Protein AF-A0A391NUM4-F1 (afdb_monomer_lite)

Structure (mmCIF, N/CA/C/O backbone):
data_AF-A0A391NUM4-F1
#
_entry.id   AF-A0A391NUM4-F1
#
loop_
_atom_site.group_PDB
_atom_site.id
_atom_site.type_symbol
_atom_site.label_atom_id
_atom_site.label_alt_id
_atom_site.label_comp_id
_atom_site.label_asym_id
_atom_site.label_entity_id
_atom_site.label_seq_id
_atom_site.pdbx_PDB_ins_code
_atom_site.Cartn_x
_atom_site.Cartn_y
_atom_site.Cartn_z
_atom_site.occupancy
_atom_site.B_iso_or_equiv
_atom_site.auth_seq_id
_atom_site.auth_comp_id
_atom_site.auth_asym_id
_atom_site.auth_atom_id
_atom_site.pdbx_PDB_model_num
ATOM 1 N N . GLY A 1 1 ? -6.967 19.146 -6.200 1.00 66.69 1 GLY A N 1
ATOM 2 C CA . GLY A 1 1 ? -7.778 20.064 -5.372 1.00 66.69 1 GLY A CA 1
ATOM 3 C C . GLY A 1 1 ? -8.067 19.432 -4.023 1.00 66.69 1 GLY A C 1
ATOM 4 O O . GLY A 1 1 ? -7.594 18.330 -3.777 1.00 66.69 1 GLY A O 1
ATOM 5 N N . VAL A 1 2 ? -8.824 20.114 -3.164 1.00 74.56 2 VAL A N 1
ATOM 6 C CA . VAL A 1 2 ? -9.371 19.573 -1.903 1.00 74.56 2 VAL A CA 1
ATOM 7 C C . VAL A 1 2 ? -10.896 19.619 -2.011 1.00 74.56 2 VAL A C 1
ATOM 9 O O . VAL A 1 2 ? -11.421 20.567 -2.586 1.00 74.56 2 VAL A O 1
ATOM 12 N N . GLY A 1 3 ? -11.600 18.617 -1.480 1.00 81.00 3 GLY A N 1
ATOM 13 C CA . GLY A 1 3 ? -13.064 18.571 -1.475 1.00 81.00 3 GLY A CA 1
ATOM 14 C C . GLY A 1 3 ? -13.616 17.976 -0.181 1.00 81.00 3 GLY A C 1
ATOM 15 O O . GLY A 1 3 ? -12.894 17.300 0.553 1.00 81.00 3 GLY A O 1
ATOM 16 N N . VAL A 1 4 ? -14.893 18.241 0.103 1.00 84.06 4 VAL A N 1
ATOM 17 C CA . VAL A 1 4 ? -15.592 17.777 1.311 1.00 84.06 4 VAL A CA 1
ATOM 18 C C . VAL A 1 4 ? -16.665 16.764 0.918 1.00 84.06 4 VAL A C 1
ATOM 20 O O . VAL A 1 4 ? -17.587 17.092 0.178 1.00 84.06 4 VAL A O 1
ATOM 23 N N . PHE A 1 5 ? -16.560 15.543 1.446 1.00 86.00 5 PHE A N 1
ATOM 24 C CA . PHE A 1 5 ? -17.443 14.419 1.116 1.00 86.00 5 PHE A CA 1
ATOM 25 C C . PHE A 1 5 ? -18.082 13.878 2.393 1.00 86.00 5 PHE A C 1
ATOM 27 O O . PHE A 1 5 ? -17.525 13.011 3.062 1.00 86.00 5 PHE A O 1
ATOM 34 N N . GLY A 1 6 ? -19.255 14.408 2.752 1.00 87.12 6 GLY A N 1
ATOM 35 C CA . GLY A 1 6 ? -19.914 14.082 4.023 1.00 87.12 6 GLY A CA 1
ATOM 36 C C . GLY A 1 6 ? -20.199 12.587 4.203 1.00 87.12 6 GLY A C 1
ATOM 37 O O . GLY A 1 6 ? -20.001 12.054 5.290 1.00 87.12 6 GLY A O 1
ATOM 38 N N . VAL A 1 7 ? -20.589 11.890 3.129 1.00 88.38 7 VAL A N 1
ATOM 39 C CA . VAL A 1 7 ? -20.851 10.438 3.162 1.00 88.38 7 VAL A CA 1
ATOM 40 C C . VAL A 1 7 ? -19.566 9.642 3.423 1.00 88.38 7 VAL A C 1
ATOM 42 O O . VAL A 1 7 ? -19.570 8.713 4.225 1.00 88.38 7 VAL A O 1
ATOM 45 N N . SER A 1 8 ? -18.445 10.044 2.822 1.00 88.12 8 SER A N 1
ATOM 46 C CA . SER A 1 8 ? -17.142 9.397 3.023 1.00 88.12 8 SER A CA 1
ATOM 47 C C . SER A 1 8 ? -16.631 9.490 4.460 1.00 88.12 8 SER A C 1
ATOM 49 O O . SER A 1 8 ? -15.859 8.635 4.888 1.00 88.12 8 SER A O 1
ATOM 51 N N . GLY A 1 9 ? -17.062 10.505 5.215 1.00 86.94 9 GLY A N 1
ATOM 52 C CA . GLY A 1 9 ? -16.678 10.692 6.616 1.00 86.94 9 GLY A CA 1
ATOM 53 C C . GLY A 1 9 ? -17.180 9.593 7.558 1.00 86.94 9 GLY A C 1
ATOM 54 O O . GLY A 1 9 ? -16.641 9.451 8.651 1.00 86.94 9 GLY A O 1
ATOM 55 N N . TRP A 1 10 ? -18.172 8.802 7.139 1.00 89.50 10 TRP A N 1
ATOM 56 C CA . TRP A 1 10 ? -18.696 7.676 7.918 1.00 89.50 10 TRP A CA 1
ATOM 57 C C . TRP A 1 10 ? -17.846 6.407 7.811 1.00 89.50 10 TRP A C 1
ATOM 59 O O . TRP A 1 10 ? -18.030 5.491 8.608 1.00 89.50 10 TRP A O 1
ATOM 69 N N . LEU A 1 11 ? -16.938 6.326 6.835 1.00 93.69 11 LEU A N 1
ATOM 70 C CA . LEU A 1 11 ? -16.126 5.131 6.623 1.00 93.69 11 LEU A CA 1
ATOM 71 C C . LEU A 1 11 ? -15.051 5.009 7.704 1.00 93.69 11 LEU A C 1
ATOM 73 O O . LEU A 1 11 ? -14.227 5.911 7.887 1.00 93.69 11 LEU A O 1
ATOM 77 N N . GLY A 1 12 ? -15.017 3.855 8.368 1.00 94.19 12 GLY A N 1
ATOM 78 C CA . GLY A 1 12 ? -14.015 3.538 9.376 1.00 94.19 12 GLY A CA 1
ATOM 79 C C . GLY A 1 12 ? -12.597 3.426 8.809 1.00 94.19 12 GLY A C 1
ATOM 80 O O . GLY A 1 12 ? -12.357 3.488 7.597 1.00 94.19 12 GLY A O 1
ATOM 81 N N . HIS A 1 13 ? -11.628 3.235 9.705 1.00 94.75 13 HIS A N 1
ATOM 82 C CA . HIS A 1 13 ? -10.232 3.009 9.339 1.00 94.75 13 HIS A CA 1
ATOM 83 C C . HIS A 1 13 ? -9.806 1.551 9.514 1.00 94.75 13 HIS A C 1
ATOM 85 O O . HIS A 1 13 ? -9.944 0.981 10.594 1.00 94.75 13 HIS A O 1
ATOM 91 N N . SER A 1 14 ? -9.148 1.006 8.491 1.00 95.94 14 SER A N 1
ATOM 92 C CA . SER A 1 14 ? -8.346 -0.214 8.596 1.00 95.94 14 SER A CA 1
ATOM 93 C C . SER A 1 14 ? -7.057 -0.056 7.793 1.00 95.94 14 SER A C 1
ATOM 95 O O . SER A 1 14 ? -7.073 0.486 6.693 1.00 95.94 14 SER A O 1
ATOM 97 N N . CYS A 1 15 ? -5.933 -0.551 8.324 1.00 95.12 15 CYS A N 1
ATOM 98 C CA . CYS A 1 15 ? -4.665 -0.590 7.584 1.00 95.12 15 CYS A CA 1
ATOM 99 C C . CYS A 1 15 ? -4.651 -1.672 6.489 1.00 95.12 15 CYS A C 1
ATOM 101 O O . CYS A 1 15 ? -3.739 -1.680 5.666 1.00 95.12 15 CYS A O 1
ATOM 103 N N . LEU A 1 16 ? -5.628 -2.583 6.518 1.00 93.62 16 LEU A N 1
ATOM 104 C CA . LEU A 1 16 ? -5.995 -3.465 5.415 1.00 93.62 16 LEU A CA 1
ATOM 105 C C . LEU A 1 16 ? -7.483 -3.237 5.132 1.00 93.62 16 LEU A C 1
ATOM 107 O O . LEU A 1 16 ? -8.354 -3.904 5.697 1.00 93.62 16 LEU A O 1
ATOM 111 N N . SER A 1 17 ? -7.771 -2.185 4.374 1.00 94.69 17 SER A N 1
ATOM 112 C CA . SER A 1 17 ? -9.135 -1.776 4.058 1.00 94.69 17 SER A CA 1
ATOM 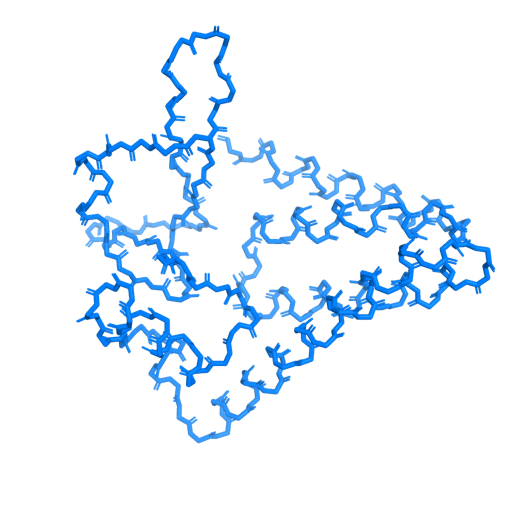113 C C . SER A 1 17 ? -9.831 -2.783 3.150 1.00 94.69 17 SER A C 1
ATOM 115 O O . SER A 1 17 ? -9.201 -3.458 2.342 1.00 94.69 17 SER A O 1
ATOM 117 N N . ASN A 1 18 ? -11.154 -2.871 3.271 1.00 94.69 18 ASN A N 1
ATOM 118 C CA . ASN A 1 18 ? -11.983 -3.630 2.332 1.00 94.69 18 ASN A CA 1
ATOM 119 C C . ASN A 1 18 ? -12.550 -2.759 1.203 1.00 94.69 18 ASN A C 1
ATOM 121 O O . ASN A 1 18 ? -13.189 -3.287 0.296 1.00 94.69 18 ASN A O 1
ATOM 125 N N . THR A 1 19 ? -12.271 -1.452 1.215 1.00 93.62 19 THR A N 1
ATOM 126 C CA . THR A 1 19 ? -12.557 -0.554 0.096 1.00 93.62 19 THR A CA 1
ATOM 127 C C . THR A 1 19 ? -11.310 0.195 -0.362 1.00 93.62 19 THR A C 1
ATOM 129 O O . THR A 1 19 ? -10.443 0.542 0.443 1.00 93.62 19 THR A O 1
ATOM 132 N N . ASN A 1 20 ? -11.254 0.457 -1.664 1.00 89.50 20 ASN A N 1
ATOM 133 C CA . ASN A 1 20 ? -10.331 1.380 -2.313 1.00 89.50 20 ASN A CA 1
ATOM 134 C C . ASN A 1 20 ? -11.111 2.606 -2.791 1.00 89.50 20 ASN A C 1
ATOM 136 O O . ASN A 1 20 ? -12.322 2.524 -3.012 1.00 89.50 20 ASN A O 1
ATOM 140 N N . PHE A 1 21 ? -10.430 3.738 -2.970 1.00 88.31 21 PHE A N 1
ATOM 141 C CA . PHE A 1 21 ? -11.053 4.929 -3.539 1.00 88.31 21 PHE A CA 1
ATOM 142 C C . PHE A 1 21 ? -10.193 5.551 -4.631 1.00 88.31 21 PHE A C 1
ATOM 144 O O . PHE A 1 21 ? -8.964 5.557 -4.552 1.00 88.31 21 PHE A O 1
ATOM 151 N N . SER A 1 22 ? -10.855 6.106 -5.636 1.00 84.94 22 SER A N 1
ATOM 152 C CA . SER A 1 22 ? -10.226 6.872 -6.703 1.00 84.94 22 SER A CA 1
ATOM 153 C C . SER A 1 22 ? -11.070 8.093 -7.045 1.00 84.94 22 SER A C 1
ATOM 155 O O . SER A 1 22 ? -12.273 8.148 -6.782 1.00 84.94 22 SER A O 1
ATOM 157 N N . TRP A 1 23 ? -10.422 9.096 -7.623 1.00 83.75 23 TRP A N 1
ATOM 158 C CA . TRP A 1 23 ? -11.116 10.215 -8.242 1.00 83.75 23 TRP A CA 1
ATOM 159 C C . TRP A 1 23 ? -11.517 9.791 -9.645 1.00 83.75 23 TRP A C 1
ATOM 161 O O . TRP A 1 23 ? -10.672 9.323 -10.409 1.00 83.75 23 TRP A O 1
ATOM 171 N N . ARG A 1 24 ? -12.796 9.935 -9.990 1.00 78.81 24 ARG A N 1
ATOM 172 C CA . ARG A 1 24 ? -13.200 9.826 -11.387 1.00 78.81 24 ARG A CA 1
ATOM 173 C C . ARG A 1 24 ? -12.928 11.173 -12.039 1.00 78.81 24 ARG A C 1
ATOM 175 O O . ARG A 1 24 ? -13.520 12.168 -11.626 1.00 78.81 24 ARG A O 1
ATOM 182 N N . ASP A 1 25 ? -12.070 11.184 -13.054 1.00 71.06 25 ASP A N 1
ATOM 183 C CA . ASP A 1 25 ? -11.912 12.363 -13.898 1.00 71.06 25 ASP A CA 1
ATOM 184 C C . ASP A 1 25 ? -13.271 12.715 -14.512 1.00 71.06 25 ASP A C 1
ATOM 186 O O . ASP A 1 25 ? -13.872 11.934 -15.254 1.00 71.06 25 ASP A O 1
ATOM 190 N N . SER A 1 26 ? -13.770 13.892 -14.155 1.00 65.88 26 SER A N 1
ATOM 191 C CA . SER A 1 26 ? -14.876 14.554 -14.827 1.00 65.88 26 SER A CA 1
ATOM 192 C C . SER A 1 26 ? -14.330 15.824 -15.457 1.00 65.88 26 SER A C 1
ATOM 194 O O . SER A 1 26 ? -13.578 16.560 -14.822 1.00 65.88 26 SER A O 1
ATOM 196 N N . HIS A 1 27 ? -14.741 16.117 -16.688 1.00 63.47 27 HIS A N 1
ATOM 197 C 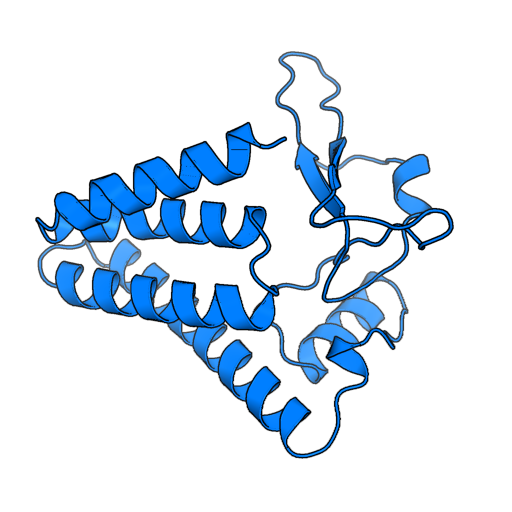CA . HIS A 1 27 ? -14.523 17.444 -17.272 1.00 63.47 27 HIS A CA 1
ATOM 198 C C . HIS A 1 27 ? -15.369 18.534 -16.585 1.00 63.47 27 HIS A C 1
ATOM 200 O O . HIS A 1 27 ? -15.212 19.713 -16.889 1.00 63.47 27 HIS A O 1
ATOM 206 N N . ASP A 1 28 ? -16.237 18.136 -15.652 1.00 63.03 28 ASP A N 1
ATOM 207 C CA . ASP A 1 28 ? -17.070 19.009 -14.836 1.00 63.03 28 ASP A CA 1
ATOM 208 C C . ASP A 1 28 ? -16.326 19.527 -13.596 1.00 63.03 28 ASP A C 1
ATOM 210 O O . ASP A 1 28 ? -15.378 18.907 -13.110 1.00 63.03 28 ASP A O 1
ATOM 214 N N . GLU A 1 29 ? -16.824 20.626 -13.022 1.00 65.19 29 GLU A N 1
ATOM 215 C CA . GLU A 1 29 ? -16.300 21.270 -11.803 1.00 65.19 29 GLU A CA 1
ATOM 216 C C . GLU A 1 29 ? -16.288 20.355 -10.555 1.00 65.19 29 GLU A C 1
ATOM 218 O O . GLU A 1 29 ? -15.657 20.687 -9.549 1.00 65.19 29 GLU A O 1
ATOM 223 N N . TRP A 1 30 ? -16.949 19.191 -10.613 1.00 70.50 30 TRP A N 1
ATOM 224 C CA . TRP A 1 30 ? -17.156 18.274 -9.491 1.00 70.50 30 TRP A CA 1
ATOM 225 C C . TRP A 1 30 ? -16.743 16.840 -9.848 1.00 70.50 30 TRP A C 1
ATOM 227 O O . TRP A 1 30 ? -17.550 16.062 -10.352 1.00 70.50 30 TRP A O 1
ATOM 237 N N . ALA A 1 31 ? -15.504 16.462 -9.524 1.00 78.88 31 ALA A N 1
ATOM 238 C CA . ALA A 1 31 ? -15.032 15.083 -9.668 1.00 78.88 31 ALA A CA 1
ATOM 239 C C . ALA A 1 31 ? -15.570 14.196 -8.525 1.00 78.88 31 ALA A C 1
ATOM 241 O O . ALA A 1 31 ? -15.239 14.446 -7.357 1.00 78.88 31 ALA A O 1
ATOM 242 N N . PRO A 1 32 ? -16.385 13.159 -8.804 1.00 85.38 32 PRO A N 1
ATOM 243 C CA . PRO A 1 32 ? -16.870 12.267 -7.761 1.00 85.38 32 PRO A CA 1
ATOM 244 C C . PRO A 1 32 ? -15.759 11.324 -7.278 1.00 85.38 32 PRO A C 1
ATOM 246 O O . PRO A 1 32 ? -14.895 10.896 -8.049 1.00 85.38 32 PRO A O 1
ATOM 249 N N . ILE A 1 33 ? -15.822 10.948 -5.997 1.00 87.25 33 ILE A N 1
ATOM 250 C CA . ILE A 1 33 ? -15.010 9.856 -5.449 1.00 87.25 33 ILE A CA 1
ATOM 251 C C . ILE A 1 33 ? -15.736 8.540 -5.716 1.00 87.25 33 ILE A C 1
ATOM 253 O O . ILE A 1 33 ? -16.883 8.356 -5.305 1.00 87.25 33 ILE A O 1
ATOM 257 N N . LEU A 1 34 ? -15.054 7.615 -6.382 1.00 87.75 34 LEU A N 1
ATOM 258 C CA . LEU A 1 34 ? -15.514 6.250 -6.572 1.00 87.75 34 LEU A CA 1
ATOM 259 C C . LEU A 1 34 ? -14.922 5.366 -5.475 1.00 87.75 34 LEU A C 1
ATOM 261 O O . LEU A 1 34 ? -13.702 5.268 -5.361 1.00 87.75 34 LEU A O 1
ATOM 265 N N . TYR A 1 35 ? -15.783 4.696 -4.709 1.00 90.25 35 TYR A N 1
ATOM 266 C CA . TYR A 1 35 ? -15.383 3.628 -3.794 1.00 90.25 35 TYR A CA 1
ATOM 267 C C . TYR A 1 35 ? -15.619 2.272 -4.449 1.00 90.25 35 TYR A C 1
ATOM 269 O O . TYR A 1 35 ? -16.681 2.026 -5.016 1.00 90.25 35 TYR A O 1
ATOM 277 N N . THR A 1 36 ? -14.627 1.396 -4.358 1.00 89.50 36 THR A N 1
ATOM 278 C CA . THR A 1 36 ? -14.654 0.046 -4.933 1.00 89.50 36 THR A CA 1
ATOM 279 C C . THR A 1 36 ? -14.308 -0.965 -3.855 1.00 89.50 36 THR A C 1
ATOM 281 O O . THR A 1 36 ? -13.541 -0.662 -2.940 1.00 89.50 36 THR A O 1
ATOM 284 N N . ALA A 1 37 ? -14.885 -2.161 -3.931 1.00 91.44 37 ALA A N 1
ATOM 285 C CA . ALA A 1 37 ? -14.515 -3.238 -3.026 1.00 91.44 37 ALA A CA 1
ATOM 286 C C . ALA A 1 37 ? -13.087 -3.711 -3.350 1.00 91.44 37 ALA A C 1
ATOM 288 O O . ALA A 1 37 ? -12.776 -4.025 -4.495 1.00 91.44 37 ALA A O 1
ATOM 289 N N . ALA A 1 38 ? -12.222 -3.761 -2.338 1.00 89.25 38 ALA A N 1
ATOM 290 C CA . ALA A 1 38 ? -10.856 -4.278 -2.457 1.00 89.25 38 ALA A CA 1
ATOM 291 C C . ALA A 1 38 ? -10.808 -5.816 -2.387 1.00 89.25 38 ALA A C 1
ATOM 293 O O . ALA A 1 38 ? -9.856 -6.454 -2.833 1.00 89.2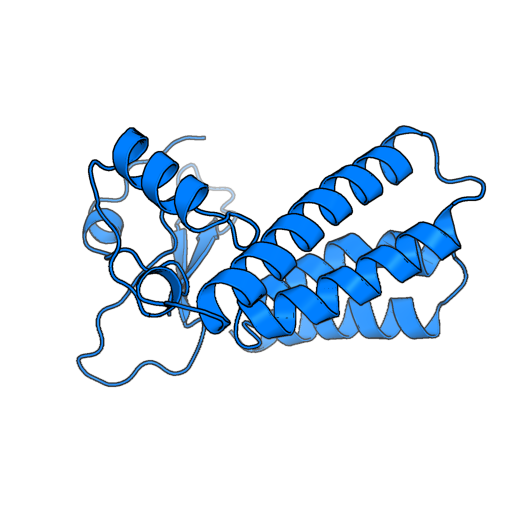5 38 ALA A O 1
ATOM 294 N N . ARG A 1 39 ? -11.849 -6.410 -1.798 1.00 89.88 39 ARG A N 1
ATOM 295 C CA . ARG A 1 39 ? -12.065 -7.848 -1.625 1.00 89.88 39 ARG A CA 1
ATOM 296 C C . ARG A 1 39 ? -13.551 -8.118 -1.427 1.00 89.88 39 ARG A C 1
ATOM 298 O O . ARG A 1 39 ? -14.319 -7.180 -1.234 1.00 89.88 39 ARG A O 1
ATOM 305 N N . ASP A 1 40 ? -13.934 -9.389 -1.386 1.00 92.44 40 ASP A N 1
ATOM 306 C CA . ASP A 1 40 ? -15.284 -9.776 -0.984 1.00 92.44 40 ASP A CA 1
ATOM 307 C C . ASP A 1 40 ? -15.617 -9.207 0.407 1.00 92.44 40 ASP A C 1
ATOM 309 O O . ASP A 1 40 ? -14.839 -9.341 1.363 1.00 92.44 40 ASP A O 1
ATOM 313 N N . ILE A 1 41 ? -16.785 -8.568 0.500 1.00 94.62 41 ILE A N 1
ATOM 314 C CA . ILE A 1 41 ? -17.304 -7.926 1.712 1.00 94.62 41 ILE A CA 1
ATOM 315 C C . ILE A 1 41 ? -18.565 -8.670 2.129 1.00 94.62 41 ILE A C 1
ATOM 317 O O . ILE A 1 41 ? -19.503 -8.821 1.342 1.00 94.62 41 ILE A O 1
ATOM 321 N N . ARG A 1 42 ? -18.598 -9.158 3.369 1.00 96.31 42 ARG A N 1
ATOM 322 C CA . ARG A 1 42 ? -19.773 -9.872 3.880 1.00 96.31 42 ARG A CA 1
ATOM 323 C C . ARG A 1 42 ? -20.876 -8.890 4.259 1.00 96.31 42 ARG A C 1
ATOM 325 O O . ARG A 1 42 ? -20.620 -7.759 4.661 1.00 96.31 42 ARG A O 1
ATOM 332 N N . MET A 1 43 ? -22.124 -9.345 4.195 1.00 96.69 43 MET A N 1
ATOM 333 C CA . MET A 1 43 ? -23.255 -8.563 4.695 1.00 96.69 43 MET A CA 1
ATOM 334 C C . MET A 1 43 ? -23.050 -8.223 6.179 1.00 96.69 43 MET A C 1
ATOM 336 O O . MET A 1 43 ? -22.764 -9.111 6.981 1.00 96.69 43 MET A O 1
ATOM 340 N N . GLY A 1 44 ? -23.186 -6.942 6.529 1.00 96.25 44 GLY A N 1
ATOM 341 C CA . GLY A 1 44 ? -22.959 -6.441 7.888 1.00 96.25 44 GLY A CA 1
ATOM 342 C C . GLY A 1 44 ? -21.490 -6.195 8.255 1.00 96.25 44 GLY A C 1
ATOM 343 O O . GLY A 1 44 ? -21.228 -5.718 9.355 1.00 96.25 44 GLY A O 1
ATOM 344 N N . GLU A 1 45 ? -20.534 -6.485 7.366 1.00 96.44 45 GLU A N 1
ATOM 345 C CA . GLU A 1 45 ? -19.138 -6.084 7.551 1.00 96.44 45 GLU A CA 1
ATOM 346 C C . GLU A 1 45 ? -18.996 -4.563 7.382 1.00 96.44 45 GLU A C 1
ATOM 348 O O . GLU A 1 45 ? -19.545 -3.973 6.449 1.00 96.44 45 GLU A O 1
ATOM 353 N N . GLU A 1 46 ? -18.261 -3.916 8.287 1.00 95.31 46 GLU A N 1
ATOM 354 C CA . GLU A 1 46 ? -18.002 -2.477 8.222 1.00 95.31 46 GLU A CA 1
ATOM 355 C C . GLU A 1 46 ? -17.148 -2.128 6.995 1.00 95.31 46 GLU A C 1
ATOM 357 O O . GLU A 1 46 ? -16.113 -2.750 6.744 1.00 95.31 46 GLU A O 1
ATOM 362 N N . LEU A 1 47 ? -17.543 -1.094 6.249 1.00 96.00 47 LEU A N 1
ATOM 363 C CA . LEU A 1 47 ? -16.739 -0.548 5.157 1.00 96.00 47 LEU A CA 1
ATOM 364 C C . LEU A 1 47 ? -15.631 0.353 5.713 1.00 96.00 47 LEU A C 1
ATOM 366 O O . LEU A 1 47 ? -15.890 1.290 6.470 1.00 96.00 47 LEU A O 1
ATOM 370 N N . THR A 1 48 ? -14.391 0.091 5.308 1.00 96.19 48 THR A N 1
ATOM 371 C CA . THR A 1 48 ? -13.201 0.765 5.842 1.00 96.19 48 THR A CA 1
ATOM 372 C C . THR A 1 48 ? -12.279 1.272 4.744 1.00 96.19 48 THR A C 1
ATOM 374 O O . THR A 1 48 ? -12.215 0.694 3.659 1.00 96.19 48 THR A O 1
ATOM 377 N N . THR A 1 49 ? -11.521 2.330 5.048 1.00 93.62 49 THR A N 1
ATOM 378 C CA . THR A 1 49 ? -10.509 2.934 4.162 1.00 93.62 49 THR A CA 1
ATOM 379 C C . THR A 1 49 ? -9.175 3.132 4.906 1.00 93.62 49 THR A C 1
ATOM 381 O O . THR A 1 49 ? -9.151 3.174 6.143 1.00 93.62 49 THR A O 1
ATOM 384 N N . PRO A 1 50 ? -8.037 3.286 4.205 1.00 89.19 50 PRO A N 1
ATOM 385 C CA . PRO A 1 50 ? -6.731 3.363 4.858 1.00 89.19 50 PRO A CA 1
ATOM 386 C C . PRO A 1 50 ? -6.402 4.732 5.485 1.00 89.19 50 PRO A C 1
ATOM 388 O O . PRO A 1 50 ? -5.359 4.843 6.123 1.00 89.19 50 PRO A O 1
ATOM 391 N N . HIS A 1 51 ? -7.263 5.757 5.371 1.00 86.06 51 HIS A N 1
ATOM 392 C CA . HIS A 1 51 ? -7.130 7.098 5.994 1.00 86.06 51 HIS A CA 1
ATOM 393 C C . HIS A 1 51 ? -5.683 7.610 6.156 1.00 86.06 51 HIS A C 1
ATOM 395 O O . HIS A 1 51 ? -5.138 7.678 7.258 1.00 86.06 51 HIS A O 1
ATOM 401 N N . GLY A 1 52 ? -5.032 7.959 5.042 1.00 83.44 52 GLY A N 1
ATOM 402 C CA . GLY A 1 52 ? -3.700 8.586 5.041 1.00 83.44 52 GLY A CA 1
ATOM 403 C C . GLY A 1 52 ? -2.535 7.682 5.472 1.00 83.44 52 GLY A C 1
ATOM 404 O O . GLY A 1 52 ? -1.400 8.156 5.567 1.00 83.44 52 GLY A O 1
ATOM 405 N N . THR A 1 53 ? -2.788 6.397 5.734 1.00 92.56 53 THR A N 1
ATOM 406 C CA . THR A 1 53 ? -1.732 5.392 5.901 1.00 92.56 53 THR A CA 1
ATOM 407 C C . THR A 1 53 ? -1.368 4.761 4.564 1.00 92.56 53 THR A C 1
ATOM 409 O O . THR A 1 53 ? -2.219 4.572 3.697 1.00 92.56 53 THR A O 1
ATOM 412 N N . ASN A 1 54 ? -0.091 4.427 4.417 1.00 93.75 54 ASN A N 1
ATOM 413 C CA . ASN A 1 54 ? 0.444 3.733 3.257 1.00 93.75 54 ASN A CA 1
ATOM 414 C C . ASN A 1 54 ? 0.720 2.264 3.594 1.00 93.75 54 ASN A C 1
ATOM 416 O O . ASN A 1 54 ? 0.943 1.894 4.753 1.00 93.75 54 ASN A O 1
ATOM 420 N N . LEU A 1 55 ? 0.765 1.420 2.562 1.00 94.88 55 LEU A N 1
ATOM 421 C CA . LEU A 1 55 ? 1.039 -0.008 2.723 1.00 94.88 55 LEU A CA 1
ATOM 422 C C . LEU A 1 55 ? 2.438 -0.272 3.314 1.00 94.88 55 LEU A C 1
ATOM 424 O O . LEU A 1 55 ? 2.627 -1.244 4.039 1.00 94.88 55 LEU A O 1
ATOM 428 N N . ASP A 1 56 ? 3.402 0.614 3.085 1.00 96.69 56 ASP A N 1
ATOM 429 C CA . ASP A 1 56 ? 4.781 0.525 3.575 1.00 96.69 56 ASP A CA 1
ATOM 430 C C . ASP A 1 56 ? 5.014 1.181 4.955 1.00 96.69 56 ASP A C 1
ATOM 432 O O . ASP A 1 56 ? 6.118 1.118 5.501 1.00 96.69 56 ASP A O 1
ATOM 436 N N . ASP A 1 57 ? 3.985 1.757 5.583 1.00 97.56 57 ASP A N 1
ATOM 437 C CA . ASP A 1 57 ? 4.111 2.331 6.923 1.00 97.56 57 ASP A CA 1
ATOM 438 C C . ASP A 1 57 ? 4.211 1.231 7.992 1.00 97.56 57 ASP A C 1
ATOM 440 O O . ASP A 1 57 ? 3.317 0.393 8.109 1.00 97.56 57 ASP A O 1
ATOM 444 N N . THR A 1 58 ? 5.229 1.269 8.858 1.00 98.12 58 THR A N 1
ATOM 445 C CA . THR A 1 58 ? 5.318 0.406 10.060 1.00 98.12 58 THR A CA 1
ATOM 446 C C . THR A 1 58 ? 4.192 0.686 11.057 1.00 98.12 58 THR A C 1
ATOM 448 O O . THR A 1 58 ? 3.587 1.758 11.025 1.00 98.12 58 THR A O 1
ATOM 451 N N . LEU A 1 59 ? 3.951 -0.221 12.014 1.00 97.88 59 LEU A N 1
ATOM 452 C CA . LEU A 1 59 ? 2.937 -0.022 13.063 1.00 97.88 59 LEU A CA 1
ATOM 453 C C . LEU A 1 59 ? 3.064 1.349 13.745 1.00 97.88 59 LEU A C 1
ATOM 455 O O . LEU A 1 59 ? 2.085 2.088 13.853 1.00 97.88 59 LEU A O 1
ATOM 459 N N . SER A 1 60 ? 4.277 1.702 14.174 1.00 97.94 60 SER A N 1
ATOM 460 C CA . SER A 1 60 ? 4.556 2.986 14.823 1.00 97.94 60 SER A CA 1
ATOM 461 C C . SER A 1 60 ? 4.221 4.182 13.928 1.00 97.94 60 SER A C 1
ATOM 463 O O . SER A 1 60 ? 3.655 5.168 14.400 1.00 97.94 60 SER A O 1
ATOM 465 N N . THR A 1 61 ? 4.523 4.091 12.631 1.00 97.88 61 THR A N 1
ATOM 466 C CA . THR A 1 61 ? 4.245 5.153 11.662 1.00 97.88 61 THR A CA 1
ATOM 467 C C . THR A 1 61 ? 2.750 5.290 11.400 1.00 97.88 61 THR A C 1
ATOM 469 O O . THR A 1 61 ? 2.249 6.413 11.464 1.00 97.88 61 THR A O 1
ATOM 472 N N . ARG A 1 62 ? 2.022 4.180 11.206 1.00 97.06 62 ARG A N 1
ATOM 473 C CA . ARG A 1 62 ? 0.559 4.190 11.024 1.00 97.06 62 ARG A CA 1
ATOM 474 C C . ARG A 1 62 ? -0.144 4.813 12.227 1.00 97.06 62 ARG A C 1
ATOM 476 O O . ARG A 1 62 ? -0.907 5.758 12.062 1.00 97.06 62 ARG A O 1
ATOM 483 N N . GLN A 1 63 ? 0.178 4.361 13.443 1.00 97.50 63 GLN A N 1
ATOM 484 C CA . GLN A 1 63 ? -0.417 4.905 14.674 1.00 97.50 63 GLN A CA 1
ATOM 485 C C . GLN A 1 63 ? -0.135 6.400 14.840 1.00 97.50 63 GLN A C 1
ATOM 487 O O . GLN A 1 63 ? -1.030 7.165 15.192 1.00 97.50 63 GLN A O 1
ATOM 492 N N . ARG A 1 64 ? 1.093 6.839 14.545 1.00 97.56 64 ARG A N 1
ATOM 493 C CA . ARG A 1 64 ? 1.459 8.257 14.597 1.00 97.56 64 ARG A CA 1
ATOM 494 C C . ARG A 1 64 ? 0.669 9.091 13.585 1.00 97.56 64 ARG A C 1
ATOM 496 O O . ARG A 1 64 ? 0.106 10.107 13.985 1.00 97.56 64 ARG A O 1
ATOM 503 N N . LYS A 1 65 ? 0.604 8.669 12.314 1.00 96.81 65 LYS A N 1
ATOM 504 C CA . LYS A 1 65 ? -0.141 9.371 11.251 1.00 96.81 65 LYS A CA 1
ATOM 505 C C . LYS A 1 65 ? -1.623 9.497 11.603 1.00 96.81 65 LYS A C 1
ATOM 507 O O . LYS A 1 65 ? -2.171 10.594 11.561 1.00 96.81 65 LYS A O 1
ATOM 512 N N . LEU A 1 66 ? -2.244 8.402 12.038 1.00 96.69 66 LEU A N 1
ATOM 513 C CA . LEU A 1 66 ? -3.657 8.378 12.424 1.00 96.69 66 LEU A CA 1
ATOM 514 C C . LEU A 1 66 ? -3.943 9.242 13.650 1.00 96.69 66 LEU A C 1
ATOM 516 O O . LEU A 1 66 ? -4.930 9.974 13.673 1.00 96.69 66 LEU A O 1
ATOM 520 N N . TRP A 1 67 ? -3.064 9.221 14.652 1.00 97.25 67 TRP A N 1
ATOM 521 C CA . TRP A 1 67 ? -3.225 10.078 15.821 1.00 97.25 67 TRP A CA 1
ATOM 522 C C . TRP A 1 67 ? -3.072 11.560 15.473 1.00 97.25 67 TRP A C 1
ATOM 524 O O . TRP A 1 67 ? -3.807 12.395 15.996 1.00 97.25 67 TRP A O 1
ATOM 534 N N . GLN A 1 68 ? -2.127 11.910 14.599 1.00 96.44 68 GLN A N 1
ATOM 535 C CA . GLN A 1 68 ? -1.878 13.295 14.200 1.00 96.44 68 GLN A CA 1
ATOM 536 C C . GLN A 1 68 ? -2.974 13.852 13.287 1.00 96.44 68 GLN A C 1
ATOM 538 O O . GLN A 1 68 ? -3.416 14.971 13.529 1.00 96.44 68 GLN A O 1
ATOM 543 N N . GLY A 1 69 ? -3.414 13.080 12.290 1.00 93.06 69 GLY A N 1
ATOM 544 C CA . GLY A 1 69 ? -4.407 13.518 11.306 1.00 93.06 69 GLY A CA 1
ATOM 545 C C . GLY A 1 69 ? -5.856 13.362 11.764 1.00 93.06 69 GLY A C 1
ATOM 546 O O . GLY A 1 69 ? -6.676 14.227 11.483 1.00 93.06 69 GLY A O 1
ATOM 547 N N . PHE A 1 70 ? -6.166 12.289 12.498 1.00 92.31 70 PHE A N 1
ATOM 548 C CA . PHE A 1 70 ? -7.552 11.881 12.768 1.00 92.31 70 PHE A CA 1
ATOM 549 C C . PHE A 1 70 ? -7.859 11.651 14.253 1.00 92.31 70 PHE A C 1
ATOM 551 O O . PHE A 1 70 ? -9.010 11.421 14.604 1.00 92.31 70 PHE A O 1
ATOM 558 N N . ARG A 1 71 ? -6.853 11.708 15.141 1.00 94.88 71 ARG A N 1
ATOM 559 C CA . ARG A 1 71 ? -6.986 11.392 16.580 1.00 94.88 71 ARG A CA 1
ATOM 560 C C . ARG A 1 71 ? -7.508 9.969 16.846 1.00 94.88 71 ARG A C 1
ATOM 562 O O . ARG A 1 71 ? -8.129 9.709 17.872 1.00 94.88 71 ARG A O 1
ATOM 569 N N . ILE A 1 72 ? -7.192 9.031 15.950 1.00 93.50 72 ILE A N 1
ATOM 570 C CA . ILE A 1 72 ? -7.601 7.621 16.034 1.00 93.50 72 ILE A CA 1
ATOM 571 C C . ILE A 1 72 ? -6.434 6.756 16.525 1.00 93.50 72 ILE A C 1
ATOM 573 O O . ILE A 1 72 ? -5.287 6.955 16.123 1.00 93.50 72 ILE A O 1
ATOM 577 N N . ARG A 1 73 ? -6.737 5.753 17.361 1.00 96.38 73 ARG A N 1
ATOM 578 C CA . ARG A 1 73 ? -5.852 4.607 17.631 1.00 96.38 73 ARG A CA 1
ATOM 579 C C . ARG A 1 73 ? -6.403 3.377 16.918 1.00 96.38 73 ARG A C 1
ATOM 581 O O . ARG A 1 73 ? -7.502 2.926 17.228 1.00 96.38 73 ARG A O 1
ATOM 588 N N . CYS A 1 74 ? -5.653 2.852 15.955 1.00 96.75 74 CYS A N 1
ATOM 589 C CA . CYS A 1 74 ? -6.116 1.746 15.120 1.00 96.75 74 CYS A CA 1
ATOM 590 C C . CYS A 1 74 ? -5.911 0.391 15.807 1.00 96.75 74 CYS A C 1
ATOM 592 O O . CYS A 1 74 ? -4.823 0.113 16.310 1.00 96.75 74 CYS A O 1
ATOM 594 N N . HIS A 1 75 ? -6.931 -0.466 15.762 1.00 96.56 75 HIS A N 1
ATOM 595 C CA . HIS A 1 75 ? -6.898 -1.830 16.305 1.00 96.56 75 HIS A CA 1
ATOM 596 C C . HIS A 1 75 ? -7.262 -2.892 15.251 1.00 96.56 75 HIS A C 1
ATOM 598 O O . HIS A 1 75 ? -7.634 -4.009 15.604 1.00 96.56 75 HIS A O 1
ATOM 604 N N . CYS A 1 76 ? -7.146 -2.561 13.957 1.00 96.00 76 CYS A N 1
ATOM 605 C CA . CYS A 1 76 ? -7.369 -3.526 12.875 1.00 96.00 76 CYS A CA 1
ATOM 606 C C . CYS A 1 76 ? -6.426 -4.734 12.990 1.00 96.00 76 CYS A C 1
ATOM 608 O O . CYS A 1 76 ? -5.411 -4.678 13.687 1.00 96.00 76 CYS A O 1
ATOM 610 N N . GLU A 1 77 ? -6.720 -5.804 12.255 1.00 94.88 77 GLU A N 1
ATOM 611 C CA . GLU A 1 77 ? -5.934 -7.046 12.234 1.00 94.88 77 GLU A CA 1
ATOM 612 C C . GLU A 1 77 ? -4.421 -6.826 12.061 1.00 94.88 77 GLU A C 1
ATOM 614 O O . GLU A 1 77 ? -3.628 -7.407 12.800 1.00 94.88 77 GLU A O 1
ATOM 619 N N . VAL A 1 78 ? -4.013 -5.897 11.190 1.00 95.94 78 VAL A N 1
ATOM 620 C CA . VAL A 1 78 ? -2.597 -5.562 10.964 1.00 95.94 78 VAL A CA 1
ATOM 621 C C . VAL A 1 78 ? -1.981 -4.848 12.173 1.00 95.94 78 VAL A C 1
ATOM 623 O O . VAL A 1 78 ? -0.838 -5.104 12.549 1.00 95.94 78 VAL A O 1
ATOM 626 N N . CYS A 1 79 ? -2.716 -3.927 12.800 1.00 97.00 79 CYS A N 1
ATOM 627 C CA . CYS A 1 79 ? -2.242 -3.196 13.980 1.00 97.00 79 CYS A CA 1
ATOM 628 C C . CYS A 1 79 ? -2.294 -4.029 15.267 1.00 97.00 79 CYS A C 1
ATOM 630 O O . CYS A 1 79 ? -1.577 -3.735 16.227 1.00 97.00 79 CYS A O 1
ATOM 632 N N . SER A 1 80 ? -3.110 -5.077 15.266 1.00 97.56 80 SER A N 1
ATOM 633 C CA . SER A 1 80 ? -3.268 -6.013 16.370 1.00 97.56 80 SER A CA 1
ATOM 634 C C . SER A 1 80 ? -2.239 -7.146 16.355 1.00 97.56 80 SER A C 1
ATOM 636 O O . SER A 1 80 ? -2.117 -7.838 17.365 1.00 97.56 80 SER A O 1
ATOM 638 N N . LEU A 1 81 ? -1.437 -7.296 15.289 1.00 97.75 81 LEU A N 1
ATOM 639 C CA . LEU A 1 81 ? -0.308 -8.233 15.246 1.00 97.75 81 LEU A CA 1
ATOM 640 C C . LEU A 1 81 ? 0.639 -8.042 16.444 1.00 97.75 81 LEU A C 1
ATOM 642 O O . LEU A 1 81 ? 0.918 -6.920 16.878 1.00 97.75 81 LEU A O 1
ATOM 646 N N . LYS A 1 82 ? 1.177 -9.154 16.958 1.00 97.75 82 LYS A N 1
ATOM 647 C CA . LYS A 1 82 ? 2.130 -9.201 18.081 1.00 97.75 82 LYS A CA 1
ATOM 648 C C . LYS A 1 82 ? 3.302 -10.133 17.769 1.00 97.75 82 LYS A C 1
ATOM 650 O O . LYS A 1 82 ? 3.275 -10.890 16.799 1.00 97.75 82 LYS A O 1
ATOM 655 N N . GLY A 1 83 ? 4.334 -10.081 18.613 1.00 98.06 83 GLY A N 1
ATOM 656 C CA . GLY A 1 83 ? 5.452 -11.023 18.582 1.00 98.06 83 GLY A CA 1
ATOM 657 C C . GLY A 1 83 ? 6.166 -11.066 17.231 1.00 98.06 83 GLY A C 1
ATOM 658 O O . GLY A 1 83 ? 6.521 -10.029 16.670 1.00 98.06 83 GLY A O 1
ATOM 659 N N . GLN A 1 84 ? 6.390 -12.278 16.726 1.00 98.19 84 GLN A N 1
ATOM 660 C CA . GLN A 1 84 ? 7.127 -12.508 15.486 1.00 98.19 84 GLN A CA 1
ATOM 661 C C . GLN A 1 84 ? 6.382 -11.986 14.246 1.00 98.19 84 GLN A C 1
ATOM 663 O O . GLN A 1 84 ? 6.995 -11.332 13.406 1.00 98.19 84 GLN A O 1
ATOM 668 N N . ALA A 1 85 ? 5.059 -12.165 14.177 1.00 97.75 85 ALA A N 1
ATOM 669 C CA . ALA A 1 85 ? 4.254 -11.705 13.044 1.00 97.75 85 ALA A CA 1
ATOM 670 C C . ALA A 1 85 ? 4.334 -10.180 12.849 1.00 97.75 85 ALA A C 1
ATOM 672 O O . ALA A 1 85 ? 4.479 -9.696 11.726 1.00 97.75 85 ALA A O 1
ATOM 673 N N . LEU A 1 86 ? 4.316 -9.415 13.950 1.00 98.06 86 LEU A N 1
ATOM 674 C CA . LEU A 1 86 ? 4.507 -7.964 13.901 1.00 98.06 86 LEU A CA 1
ATOM 675 C C . LEU A 1 86 ? 5.900 -7.596 13.376 1.00 98.06 86 LEU A C 1
ATOM 677 O O . LEU A 1 86 ? 6.018 -6.730 12.513 1.00 98.06 86 LEU A O 1
ATOM 681 N N . LYS A 1 87 ? 6.953 -8.251 13.883 1.00 98.38 87 LYS A N 1
ATOM 682 C CA . LYS A 1 87 ? 8.336 -7.980 13.460 1.00 98.38 87 LYS A CA 1
ATOM 683 C C . LYS A 1 87 ? 8.524 -8.222 11.967 1.00 98.38 87 LYS A C 1
ATOM 685 O O . LYS A 1 87 ? 9.166 -7.415 11.300 1.00 98.38 87 LYS A O 1
ATOM 690 N N . GLU A 1 88 ? 7.958 -9.307 11.452 1.00 98.38 88 GLU A N 1
ATOM 691 C CA . GLU A 1 88 ? 8.043 -9.662 10.037 1.00 98.38 88 GLU A CA 1
ATOM 692 C C . GLU A 1 88 ? 7.266 -8.697 9.145 1.00 98.38 88 GLU A C 1
ATOM 694 O O . GLU A 1 88 ? 7.802 -8.267 8.124 1.00 98.38 88 GLU A O 1
ATOM 699 N N . SER A 1 89 ? 6.045 -8.308 9.535 1.00 97.75 89 SER A N 1
ATOM 700 C CA . SER A 1 89 ? 5.279 -7.298 8.793 1.00 97.75 89 SER A CA 1
ATOM 701 C C . SER A 1 89 ? 6.022 -5.962 8.763 1.00 97.75 89 SER A C 1
ATOM 703 O O . SER A 1 89 ? 6.272 -5.414 7.691 1.00 97.75 89 SER A O 1
ATOM 705 N N . ASP A 1 90 ? 6.502 -5.479 9.912 1.00 98.50 90 ASP A N 1
ATOM 706 C CA . ASP A 1 90 ? 7.281 -4.241 9.971 1.00 98.50 90 ASP A CA 1
ATOM 707 C C . ASP A 1 90 ? 8.584 -4.328 9.153 1.00 98.50 90 ASP A C 1
ATOM 709 O O . ASP A 1 90 ? 8.999 -3.338 8.553 1.00 98.50 90 ASP A O 1
ATOM 713 N N . ALA A 1 91 ? 9.244 -5.490 9.103 1.00 98.56 91 ALA A N 1
ATOM 714 C CA . ALA A 1 91 ? 10.436 -5.687 8.279 1.00 98.56 91 ALA A CA 1
ATOM 715 C C . ALA A 1 91 ? 10.116 -5.595 6.780 1.00 98.56 91 ALA A C 1
ATOM 717 O O . ALA A 1 91 ? 10.816 -4.886 6.053 1.00 98.56 91 ALA A O 1
ATOM 718 N N . ARG A 1 92 ? 9.038 -6.248 6.325 1.00 98.44 92 ARG A N 1
ATOM 719 C CA . ARG A 1 92 ? 8.578 -6.158 4.931 1.00 98.44 92 ARG A CA 1
ATOM 720 C C . ARG A 1 92 ? 8.222 -4.724 4.558 1.00 98.44 92 ARG A C 1
ATOM 722 O O . ARG A 1 92 ? 8.696 -4.235 3.539 1.00 98.44 92 ARG A O 1
ATOM 729 N N . ARG A 1 93 ? 7.492 -4.018 5.420 1.00 98.12 93 ARG A N 1
ATOM 730 C CA . ARG A 1 93 ? 7.090 -2.620 5.202 1.00 98.12 93 ARG A CA 1
ATOM 731 C C . ARG A 1 93 ? 8.279 -1.659 5.136 1.00 98.12 93 ARG A C 1
ATOM 733 O O . ARG A 1 93 ? 8.375 -0.874 4.200 1.00 98.12 93 ARG A O 1
ATOM 740 N N . ARG A 1 94 ? 9.271 -1.805 6.027 1.00 98.56 94 ARG A N 1
ATOM 741 C CA . ARG A 1 94 ? 10.544 -1.059 5.916 1.00 98.56 94 ARG A CA 1
ATOM 742 C C . ARG A 1 94 ? 11.268 -1.350 4.604 1.00 98.56 94 ARG A C 1
ATOM 744 O O . ARG A 1 94 ? 11.834 -0.435 4.010 1.00 98.56 94 ARG A O 1
ATOM 751 N N . ARG A 1 95 ? 11.265 -2.609 4.151 1.00 98.25 95 ARG A N 1
ATOM 752 C CA . ARG A 1 95 ? 11.886 -2.972 2.874 1.00 98.25 95 ARG A CA 1
ATOM 753 C C . ARG A 1 95 ? 11.146 -2.345 1.693 1.00 98.25 95 ARG A C 1
ATOM 755 O O . ARG A 1 95 ? 11.817 -1.820 0.814 1.00 98.25 95 ARG A O 1
ATOM 762 N N . MET A 1 96 ? 9.813 -2.326 1.703 1.00 97.88 96 MET A N 1
ATOM 763 C CA . MET A 1 96 ? 9.005 -1.638 0.688 1.00 97.88 96 MET A CA 1
ATOM 764 C C . MET A 1 96 ? 9.350 -0.147 0.613 1.00 97.88 96 MET A C 1
ATOM 766 O O . MET A 1 96 ? 9.712 0.333 -0.458 1.00 97.88 96 MET A O 1
ATOM 770 N N . ALA A 1 97 ? 9.357 0.553 1.752 1.00 96.62 97 ALA A N 1
ATOM 771 C CA . ALA A 1 97 ? 9.719 1.971 1.815 1.00 96.62 97 ALA A CA 1
ATOM 772 C C . ALA A 1 97 ? 11.137 2.231 1.268 1.00 96.62 97 ALA A C 1
ATOM 774 O O . ALA A 1 97 ? 11.363 3.158 0.491 1.00 96.62 97 ALA A O 1
ATOM 775 N N . ALA A 1 98 ? 12.102 1.373 1.618 1.00 96.75 98 ALA A N 1
ATOM 776 C CA . ALA A 1 98 ? 13.463 1.468 1.094 1.00 96.75 98 ALA A CA 1
ATOM 777 C C . ALA A 1 98 ? 13.528 1.236 -0.426 1.00 96.75 98 ALA A C 1
ATOM 779 O O . ALA A 1 98 ? 14.290 1.919 -1.109 1.00 96.75 98 ALA A O 1
ATOM 780 N N . ILE A 1 99 ? 12.743 0.295 -0.963 1.00 95.25 99 ILE A N 1
ATOM 781 C CA . ILE A 1 99 ? 12.674 0.046 -2.407 1.00 95.25 99 ILE A CA 1
ATOM 782 C C . ILE A 1 99 ? 12.068 1.250 -3.137 1.00 95.25 99 ILE A C 1
ATOM 784 O O . ILE A 1 99 ? 12.618 1.644 -4.162 1.00 95.25 99 ILE A O 1
ATOM 788 N N . HIS A 1 100 ? 11.008 1.875 -2.612 1.00 92.00 100 HIS A N 1
ATOM 789 C CA . HIS A 1 100 ? 10.431 3.082 -3.217 1.00 92.00 100 HIS A CA 1
ATOM 790 C C . HIS A 1 100 ? 11.473 4.201 -3.363 1.00 92.00 100 HIS A C 1
ATOM 792 O O . HIS A 1 100 ? 11.629 4.750 -4.452 1.00 92.00 100 HIS A O 1
ATOM 798 N N . ILE A 1 101 ? 12.268 4.456 -2.317 1.00 91.50 101 ILE A N 1
ATOM 799 C CA . ILE A 1 101 ? 13.366 5.438 -2.359 1.00 91.50 101 ILE A CA 1
ATOM 800 C C . ILE A 1 101 ? 14.429 5.044 -3.399 1.00 91.50 101 ILE A C 1
ATOM 802 O O . ILE A 1 101 ? 14.943 5.891 -4.131 1.00 91.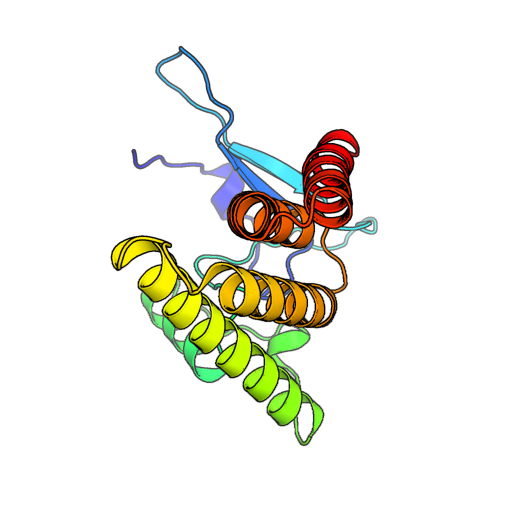50 101 ILE A O 1
ATOM 806 N N . GLN A 1 102 ? 14.785 3.758 -3.476 1.00 90.56 102 GLN A N 1
ATOM 807 C CA . GLN A 1 102 ? 15.765 3.265 -4.449 1.00 90.56 102 GLN A CA 1
ATOM 808 C C . GLN A 1 102 ? 15.271 3.447 -5.890 1.00 90.56 102 GLN A C 1
ATOM 810 O O . GLN A 1 102 ? 16.026 3.940 -6.725 1.00 90.56 102 GLN A O 1
ATOM 815 N N . LEU A 1 103 ? 14.008 3.115 -6.169 1.00 86.75 103 LEU A N 1
ATOM 816 C CA . LEU A 1 103 ? 13.397 3.280 -7.489 1.00 86.75 103 LEU A CA 1
ATOM 817 C C . LEU A 1 103 ? 13.300 4.756 -7.895 1.00 86.75 103 LEU A C 1
ATOM 819 O O . LEU A 1 103 ? 13.668 5.094 -9.019 1.00 86.75 103 LEU A O 1
ATOM 823 N N . GLU A 1 104 ? 12.894 5.646 -6.985 1.00 83.50 104 GLU A N 1
ATOM 824 C CA . GLU A 1 104 ? 12.854 7.093 -7.241 1.00 83.50 104 GLU A CA 1
ATOM 825 C C . GLU A 1 104 ? 14.243 7.637 -7.616 1.00 83.50 104 GLU A C 1
ATOM 827 O O . GLU A 1 104 ? 14.395 8.391 -8.581 1.00 83.50 104 GLU A O 1
ATOM 832 N N . ASN A 1 105 ? 15.286 7.202 -6.902 1.00 81.06 105 ASN A N 1
ATOM 833 C CA . ASN A 1 105 ? 16.664 7.584 -7.206 1.00 81.06 105 ASN A CA 1
ATOM 834 C C . ASN A 1 105 ? 17.123 7.062 -8.576 1.00 81.06 105 ASN A C 1
ATOM 836 O O . ASN A 1 105 ? 17.788 7.799 -9.306 1.00 81.06 105 ASN A O 1
ATOM 840 N N . CYS A 1 106 ? 16.751 5.831 -8.946 1.00 76.94 106 CYS A N 1
ATOM 841 C CA . CYS A 1 106 ? 17.045 5.284 -10.271 1.00 76.94 106 CYS A CA 1
ATOM 842 C C . CYS A 1 106 ? 16.404 6.127 -11.385 1.00 76.94 106 CYS A C 1
ATOM 844 O O . CYS A 1 106 ? 17.064 6.403 -12.385 1.00 76.94 106 CYS A O 1
ATOM 846 N N . VAL A 1 107 ? 15.155 6.576 -11.205 1.00 68.62 107 VAL A N 1
ATOM 847 C CA . VAL A 1 107 ? 14.452 7.436 -12.175 1.00 68.62 107 VAL A CA 1
ATOM 848 C C . VAL A 1 107 ? 15.110 8.817 -12.270 1.00 68.62 107 VAL A C 1
ATOM 850 O O . VAL A 1 107 ? 15.398 9.283 -13.373 1.00 68.62 107 VAL A O 1
ATOM 853 N N . ARG A 1 108 ? 15.410 9.458 -11.131 1.00 69.06 108 ARG A N 1
ATOM 854 C CA . ARG A 1 108 ? 15.982 10.817 -11.083 1.00 69.06 108 ARG A CA 1
ATOM 855 C C . ARG A 1 108 ? 17.378 10.917 -11.706 1.00 69.06 108 ARG A C 1
ATOM 857 O O . ARG A 1 108 ? 17.729 11.965 -12.236 1.00 69.06 108 ARG A O 1
ATOM 864 N N . MET A 1 109 ? 18.184 9.857 -11.634 1.00 65.69 109 MET A N 1
ATOM 865 C CA . MET A 1 109 ? 19.578 9.870 -12.102 1.00 65.69 109 MET A CA 1
ATOM 866 C C . MET A 1 109 ? 19.768 9.615 -13.608 1.00 65.69 109 MET A C 1
ATOM 868 O O . MET A 1 109 ? 20.904 9.665 -14.074 1.00 65.69 109 MET A O 1
ATOM 872 N N . GLY A 1 110 ? 18.701 9.374 -14.377 1.00 58.56 110 GLY A N 1
ATOM 873 C CA . GLY A 1 110 ? 18.809 9.052 -15.803 1.00 58.56 110 GLY A CA 1
ATOM 874 C C . GLY A 1 110 ? 19.223 7.592 -16.024 1.00 58.56 110 GLY A C 1
ATOM 875 O O . GLY A 1 110 ? 20.346 7.173 -15.754 1.00 58.56 110 GLY A O 1
ATOM 876 N N . LEU A 1 111 ? 18.278 6.793 -16.514 1.00 61.56 111 LEU A N 1
ATOM 877 C CA . LEU A 1 111 ? 18.298 5.326 -16.570 1.00 61.56 111 LEU A CA 1
ATOM 878 C C . LEU A 1 111 ? 19.169 4.721 -17.693 1.00 61.56 111 LEU A C 1
ATOM 880 O O . LEU A 1 111 ? 18.762 3.809 -18.415 1.00 61.56 111 LEU A O 1
ATOM 884 N N . SER A 1 112 ? 20.410 5.170 -17.832 1.00 55.38 112 SER A N 1
ATOM 885 C CA . SER A 1 112 ? 21.408 4.487 -18.663 1.00 55.38 112 SER A CA 1
ATOM 886 C C . SER A 1 112 ? 22.323 3.643 -17.772 1.00 55.38 112 SER A C 1
ATOM 888 O O . SER A 1 112 ? 23.366 4.104 -17.323 1.00 55.38 112 SER A O 1
ATOM 890 N N . GLY A 1 113 ? 21.904 2.404 -17.469 1.00 62.94 113 GLY A N 1
ATOM 891 C CA . GLY A 1 113 ? 22.753 1.379 -16.830 1.00 62.94 113 GLY A CA 1
ATOM 892 C C . GLY A 1 113 ? 22.185 0.685 -15.584 1.00 62.94 113 GLY A C 1
ATOM 893 O O . GLY A 1 113 ? 22.694 -0.363 -15.195 1.00 62.94 113 GLY A O 1
ATOM 894 N N . GLN A 1 114 ? 21.110 1.201 -14.975 1.00 73.75 114 GLN A N 1
ATOM 895 C CA . GLN A 1 114 ? 20.508 0.621 -13.756 1.00 73.75 114 GLN A CA 1
ATOM 896 C C . GLN A 1 114 ? 19.196 -0.144 -14.005 1.00 73.75 114 GLN A C 1
ATOM 898 O O . GLN A 1 114 ? 18.569 -0.623 -13.063 1.00 73.75 114 GLN A O 1
ATOM 903 N N . ASN A 1 115 ? 18.788 -0.318 -15.263 1.00 80.81 115 ASN A N 1
ATOM 904 C CA . ASN A 1 115 ? 17.458 -0.834 -15.621 1.00 80.81 115 ASN A CA 1
ATOM 905 C C . ASN A 1 115 ? 17.214 -2.253 -15.100 1.00 80.81 115 ASN A C 1
ATOM 907 O O . ASN A 1 115 ? 16.146 -2.556 -14.574 1.00 80.81 115 ASN A O 1
ATOM 911 N N . GLN A 1 116 ? 18.241 -3.106 -15.146 1.00 85.81 116 GLN A N 1
ATOM 912 C CA . GLN A 1 116 ? 18.152 -4.460 -14.606 1.00 85.81 116 GLN A CA 1
ATOM 913 C C . GLN A 1 116 ? 18.017 -4.470 -13.076 1.00 85.81 116 GLN A C 1
ATOM 915 O O . GLN A 1 116 ? 17.349 -5.341 -12.518 1.00 85.81 116 GLN A O 1
ATOM 920 N N . ALA A 1 117 ? 18.654 -3.521 -12.385 1.00 87.94 117 ALA A N 1
ATOM 921 C CA . ALA A 1 117 ? 18.538 -3.384 -10.938 1.00 87.94 117 ALA A CA 1
ATOM 922 C C . ALA A 1 117 ? 17.152 -2.851 -10.552 1.00 87.94 117 ALA A C 1
ATOM 924 O O . ALA A 1 117 ? 16.514 -3.426 -9.673 1.00 87.94 117 ALA A O 1
ATOM 925 N N . ALA A 1 118 ? 16.653 -1.837 -11.266 1.00 88.69 118 ALA A N 1
ATOM 926 C CA . ALA A 1 118 ? 15.302 -1.314 -11.089 1.00 88.69 118 ALA A CA 1
ATOM 927 C C . ALA A 1 118 ? 14.247 -2.414 -11.290 1.00 88.69 118 ALA A C 1
ATOM 929 O O . ALA A 1 118 ? 13.395 -2.603 -10.429 1.00 88.69 118 ALA A O 1
ATOM 930 N N . LEU A 1 119 ? 14.370 -3.229 -12.346 1.00 90.56 119 LEU A N 1
ATOM 931 C CA . LEU A 1 119 ? 13.460 -4.352 -12.576 1.00 90.56 119 LEU A CA 1
ATOM 932 C C . LEU A 1 119 ? 13.474 -5.362 -11.416 1.00 90.56 119 LEU A C 1
ATOM 934 O O . LEU A 1 119 ? 12.416 -5.793 -10.961 1.00 90.56 119 LEU A O 1
ATOM 938 N N . LYS A 1 120 ? 14.657 -5.730 -10.905 1.00 92.44 120 LYS A N 1
ATOM 939 C CA . LYS A 1 120 ? 14.771 -6.631 -9.743 1.00 92.44 120 LYS A CA 1
ATOM 940 C C . LYS A 1 120 ? 14.087 -6.049 -8.505 1.00 92.44 120 LYS A C 1
ATOM 942 O O . LYS A 1 120 ? 13.369 -6.774 -7.820 1.00 92.44 120 LYS A O 1
ATOM 947 N N . LEU A 1 121 ? 14.281 -4.756 -8.250 1.00 93.81 121 LEU A N 1
ATOM 948 C CA . LEU A 1 121 ? 13.646 -4.050 -7.140 1.00 93.81 121 LEU A CA 1
ATOM 949 C C . LEU A 1 121 ? 12.122 -4.024 -7.280 1.00 93.81 121 LEU A C 1
ATOM 951 O O . LEU A 1 121 ? 11.428 -4.309 -6.308 1.00 93.81 121 LEU A O 1
ATOM 955 N N . THR A 1 122 ? 11.585 -3.767 -8.475 1.00 93.38 122 THR A N 1
ATOM 956 C CA . THR A 1 122 ? 10.135 -3.810 -8.701 1.00 93.38 122 THR A CA 1
ATOM 957 C C . THR A 1 122 ? 9.563 -5.211 -8.478 1.00 93.38 122 THR A C 1
ATOM 959 O O . THR A 1 122 ? 8.514 -5.355 -7.857 1.00 93.38 122 THR A O 1
ATOM 962 N N . LEU A 1 123 ? 10.240 -6.266 -8.941 1.00 94.69 123 LEU A N 1
ATOM 963 C CA . LEU A 1 123 ? 9.777 -7.641 -8.714 1.00 94.69 123 LEU A CA 1
ATOM 964 C C . LEU A 1 123 ? 9.787 -8.009 -7.223 1.00 94.69 123 LEU A C 1
ATOM 966 O O . LEU A 1 123 ? 8.858 -8.658 -6.736 1.00 94.69 123 LEU A O 1
ATOM 970 N N . GLU A 1 124 ? 10.803 -7.562 -6.483 1.00 96.94 124 GLU A N 1
ATOM 971 C CA . GLU A 1 124 ? 10.837 -7.707 -5.030 1.00 96.94 124 GLU A CA 1
ATOM 972 C C . GLU A 1 124 ? 9.681 -6.943 -4.372 1.00 96.94 124 GLU A C 1
ATOM 974 O O . GLU A 1 124 ? 8.951 -7.529 -3.568 1.00 96.94 124 GLU A O 1
ATOM 979 N N . LEU A 1 125 ? 9.467 -5.679 -4.754 1.00 96.62 125 LEU A N 1
ATOM 980 C CA . LEU A 1 125 ? 8.373 -4.847 -4.257 1.00 96.62 125 LEU A CA 1
ATOM 981 C C . LEU A 1 125 ? 7.018 -5.514 -4.493 1.00 96.62 125 LEU A C 1
ATOM 983 O O . LEU A 1 125 ? 6.246 -5.649 -3.549 1.00 96.62 125 LEU A O 1
ATOM 987 N N . LEU A 1 126 ? 6.764 -6.019 -5.701 1.00 95.62 126 LEU A N 1
ATOM 988 C CA . LEU A 1 126 ? 5.533 -6.733 -6.036 1.00 95.62 126 LEU A CA 1
ATOM 989 C C . LEU A 1 126 ? 5.312 -7.938 -5.111 1.00 95.62 126 LEU A C 1
ATOM 991 O O . LEU A 1 126 ? 4.213 -8.135 -4.597 1.00 95.62 126 LEU A O 1
ATOM 995 N N . SER A 1 127 ? 6.364 -8.710 -4.823 1.00 96.69 127 SER A N 1
ATOM 996 C CA . SER A 1 127 ? 6.270 -9.845 -3.897 1.00 96.69 127 SER A CA 1
ATOM 997 C C . SER A 1 127 ? 5.934 -9.427 -2.457 1.00 96.69 127 SER A C 1
ATOM 999 O O . SER A 1 127 ? 5.297 -10.182 -1.720 1.00 96.69 127 SER A O 1
ATOM 1001 N N . LEU A 1 128 ? 6.399 -8.255 -2.015 1.00 97.88 128 LEU A N 1
ATOM 1002 C CA . LEU A 1 128 ? 6.123 -7.719 -0.681 1.00 97.88 128 LEU A CA 1
ATOM 1003 C C . LEU A 1 128 ? 4.702 -7.156 -0.614 1.00 97.88 128 LEU A C 1
ATOM 1005 O O . LEU A 1 128 ? 3.981 -7.452 0.335 1.00 97.88 128 LEU A O 1
ATOM 1009 N N . VAL A 1 129 ? 4.284 -6.439 -1.658 1.00 96.06 129 VAL A N 1
ATOM 1010 C CA . VAL A 1 129 ? 2.934 -5.893 -1.821 1.00 96.06 129 VAL A CA 1
ATOM 1011 C C . VAL A 1 129 ? 1.888 -6.996 -1.776 1.00 96.06 129 VAL A C 1
ATOM 1013 O O . VAL A 1 129 ? 0.956 -6.897 -0.985 1.00 96.06 129 VAL A O 1
ATOM 1016 N N . VAL A 1 130 ? 2.058 -8.078 -2.541 1.00 94.62 130 VAL A N 1
ATOM 1017 C CA . VAL A 1 130 ? 1.127 -9.223 -2.534 1.00 94.62 130 VAL A CA 1
ATOM 1018 C C . VAL A 1 130 ? 0.945 -9.786 -1.119 1.00 94.62 130 VAL A C 1
ATOM 1020 O O . VAL A 1 130 ? -0.173 -10.101 -0.716 1.00 94.62 130 VAL A O 1
ATOM 1023 N N . ARG A 1 131 ? 2.029 -9.858 -0.336 1.00 95.81 131 ARG A N 1
ATOM 1024 C CA . ARG A 1 131 ? 2.004 -10.368 1.043 1.00 95.81 131 ARG A CA 1
ATOM 1025 C C . ARG A 1 131 ? 1.350 -9.403 2.030 1.00 95.81 131 ARG A C 1
ATOM 1027 O O . ARG A 1 131 ? 0.577 -9.852 2.862 1.00 95.81 131 ARG A O 1
ATOM 1034 N N . GLU A 1 132 ? 1.654 -8.108 1.963 1.00 95.75 132 GLU A N 1
ATOM 1035 C CA . GLU A 1 132 ? 1.127 -7.119 2.920 1.00 95.75 132 GLU A CA 1
ATOM 1036 C C . GLU A 1 132 ? -0.294 -6.642 2.600 1.00 95.75 132 GLU A C 1
ATOM 1038 O O . GLU A 1 132 ? -0.996 -6.215 3.513 1.00 95.75 132 GLU A O 1
ATOM 1043 N N . SER A 1 133 ? -0.713 -6.703 1.334 1.00 92.81 133 SER A N 1
ATOM 1044 C CA . SER A 1 133 ? -2.058 -6.302 0.886 1.00 92.81 133 SER A CA 1
ATOM 1045 C C . SER A 1 133 ? -3.036 -7.471 0.745 1.00 92.81 133 SER A C 1
ATOM 1047 O O . SER A 1 133 ? -4.168 -7.272 0.324 1.00 92.81 133 SER A O 1
ATOM 1049 N N . HIS A 1 134 ? -2.602 -8.699 1.046 1.00 91.69 134 HIS A N 1
ATOM 1050 C CA . HIS A 1 134 ? -3.376 -9.923 0.802 1.00 91.69 134 HIS A CA 1
ATOM 1051 C C . HIS A 1 134 ? -3.870 -10.039 -0.652 1.00 91.69 134 HIS A C 1
ATOM 1053 O O . HIS A 1 134 ? -4.977 -10.498 -0.918 1.00 91.69 134 HIS A O 1
ATOM 1059 N N . SER A 1 135 ? -3.003 -9.683 -1.602 1.00 89.69 135 SER A N 1
ATOM 1060 C CA . SER A 1 135 ? -3.289 -9.681 -3.043 1.00 89.69 135 SER A CA 1
ATOM 1061 C C . SER A 1 135 ? -4.382 -8.703 -3.490 1.00 89.69 135 SER A C 1
ATOM 1063 O O . SER A 1 135 ? -5.070 -8.980 -4.472 1.00 89.69 135 SER A O 1
ATOM 1065 N N . ASP A 1 136 ? -4.526 -7.562 -2.810 1.00 89.38 136 ASP A N 1
ATOM 1066 C CA . ASP A 1 136 ? -5.406 -6.481 -3.263 1.00 89.38 136 ASP A CA 1
ATOM 1067 C C . ASP A 1 136 ? -5.050 -6.071 -4.713 1.00 89.38 136 ASP A C 1
ATOM 1069 O O . ASP A 1 136 ? -3.906 -5.665 -4.983 1.00 89.38 136 ASP A O 1
ATOM 1073 N N . PRO A 1 137 ? -6.008 -6.168 -5.658 1.00 88.69 137 PRO A N 1
ATOM 1074 C CA . PRO A 1 137 ? -5.781 -5.853 -7.064 1.00 88.69 137 PRO A CA 1
ATOM 1075 C C . PRO A 1 137 ? -5.259 -4.436 -7.303 1.00 88.69 137 PRO A C 1
ATOM 1077 O O . PRO A 1 137 ? -4.443 -4.241 -8.204 1.00 88.69 137 PRO A O 1
ATOM 1080 N N . T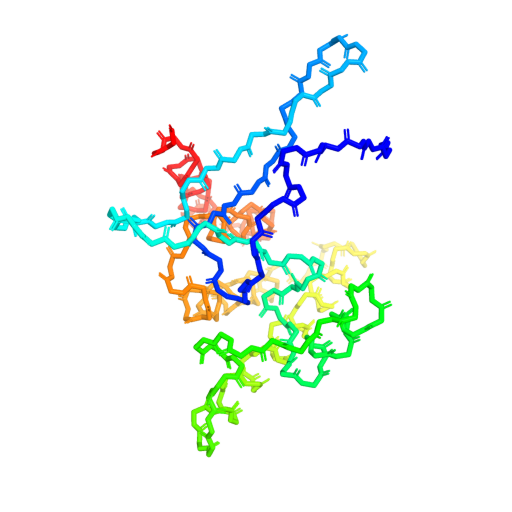RP A 1 138 ? -5.672 -3.455 -6.496 1.00 88.31 138 TRP A N 1
ATOM 1081 C CA . TRP A 1 138 ? -5.258 -2.064 -6.658 1.00 88.31 138 TRP A CA 1
ATOM 1082 C C . TRP A 1 138 ? -3.753 -1.894 -6.438 1.00 88.31 138 TRP A C 1
ATOM 1084 O O . TRP A 1 138 ? -3.052 -1.331 -7.282 1.00 88.31 138 TRP A O 1
ATOM 1094 N N . TYR A 1 139 ? -3.225 -2.437 -5.338 1.00 91.38 139 TYR A N 1
ATOM 1095 C CA . TYR A 1 139 ? -1.795 -2.345 -5.039 1.00 91.38 139 TYR A CA 1
ATOM 1096 C C . TYR A 1 139 ? -0.942 -3.133 -6.041 1.00 91.38 139 TYR A C 1
ATOM 1098 O O . TYR A 1 139 ? 0.156 -2.694 -6.400 1.00 91.38 139 TYR A O 1
ATOM 1106 N N . ILE A 1 140 ? -1.445 -4.272 -6.529 1.00 92.25 140 ILE A N 1
ATOM 1107 C CA . ILE A 1 140 ? -0.794 -5.040 -7.597 1.00 92.25 140 ILE A CA 1
ATOM 1108 C C . ILE A 1 140 ? -0.750 -4.215 -8.890 1.00 92.25 140 ILE A C 1
ATOM 1110 O O . ILE A 1 140 ? 0.326 -4.064 -9.470 1.00 92.25 140 ILE A O 1
ATOM 1114 N N . ALA A 1 141 ? -1.882 -3.644 -9.317 1.00 91.44 141 ALA A N 1
ATOM 1115 C CA . ALA A 1 141 ? -1.970 -2.811 -10.515 1.00 91.44 141 ALA A CA 1
ATOM 1116 C C . ALA A 1 141 ? -1.026 -1.609 -10.457 1.00 91.44 141 ALA A C 1
ATOM 1118 O O . ALA A 1 141 ? -0.321 -1.350 -11.434 1.00 91.44 141 ALA A O 1
ATOM 1119 N N . ALA A 1 142 ? -0.997 -0.901 -9.325 1.00 90.12 142 ALA A N 1
ATOM 1120 C CA . ALA A 1 142 ? -0.119 0.246 -9.116 1.00 90.12 142 ALA A CA 1
ATOM 1121 C C . ALA A 1 142 ? 1.360 -0.162 -9.206 1.00 90.12 142 ALA A C 1
ATOM 1123 O O . ALA A 1 142 ? 2.130 0.429 -9.955 1.00 90.12 142 ALA A O 1
ATOM 1124 N N . THR A 1 143 ? 1.745 -1.256 -8.541 1.00 93.12 143 THR A N 1
ATOM 1125 C CA . THR A 1 143 ? 3.134 -1.743 -8.576 1.00 93.12 143 THR A CA 1
ATOM 1126 C C . THR A 1 143 ? 3.548 -2.208 -9.978 1.00 93.12 143 THR A C 1
ATOM 1128 O O . THR A 1 143 ? 4.687 -2.000 -10.396 1.00 93.12 143 THR A O 1
ATOM 1131 N N . CYS A 1 144 ? 2.637 -2.838 -10.729 1.00 93.44 144 CYS A N 1
ATOM 1132 C CA . CYS A 1 144 ? 2.882 -3.215 -12.121 1.00 93.44 144 CYS A CA 1
ATOM 1133 C C . CYS A 1 144 ? 3.041 -1.995 -13.035 1.00 93.44 144 CYS A C 1
ATOM 1135 O O . CYS A 1 144 ? 3.893 -2.028 -13.922 1.00 93.44 144 CYS A O 1
ATOM 1137 N N . TRP A 1 145 ? 2.260 -0.936 -12.815 1.00 91.12 145 TRP A N 1
ATOM 1138 C CA . TRP A 1 145 ? 2.390 0.320 -13.552 1.00 91.12 145 TRP A CA 1
ATOM 1139 C C . TRP A 1 145 ? 3.753 0.971 -13.321 1.00 91.12 145 TRP A C 1
ATOM 1141 O O . TRP A 1 145 ? 4.474 1.241 -14.280 1.00 91.12 145 TRP A O 1
ATOM 1151 N N . ASP A 1 146 ? 4.153 1.116 -12.058 1.00 87.62 146 ASP A N 1
ATOM 1152 C CA . ASP A 1 146 ? 5.435 1.725 -11.685 1.00 87.62 146 ASP A CA 1
ATOM 1153 C C . ASP A 1 146 ? 6.636 0.915 -12.203 1.00 87.62 146 ASP A C 1
ATOM 1155 O O . ASP A 1 146 ? 7.689 1.461 -12.536 1.00 87.62 146 ASP A O 1
ATOM 1159 N N . GLY A 1 147 ? 6.484 -0.409 -12.294 1.00 88.94 147 GLY A N 1
ATOM 1160 C CA . GLY A 1 147 ? 7.502 -1.329 -12.798 1.00 88.94 147 GLY A CA 1
ATOM 1161 C C . GLY A 1 147 ? 7.636 -1.421 -14.310 1.00 88.94 147 GLY A C 1
ATOM 1162 O O . GLY A 1 147 ? 8.687 -1.839 -14.807 1.00 88.94 147 GLY A O 1
ATOM 1163 N N . LEU A 1 148 ? 6.589 -1.057 -15.051 1.00 90.44 148 LEU A N 1
ATOM 1164 C CA . LEU A 1 148 ? 6.534 -1.240 -16.497 1.00 90.44 148 LEU A CA 1
ATOM 1165 C C . LEU A 1 148 ? 7.694 -0.530 -17.226 1.00 90.44 148 LEU A C 1
ATOM 1167 O O . LEU A 1 148 ? 8.363 -1.192 -18.028 1.00 90.44 148 LEU A O 1
ATOM 1171 N N . PRO A 1 149 ? 8.025 0.747 -16.935 1.00 87.25 149 PRO A N 1
ATOM 1172 C CA . PRO A 1 149 ? 9.167 1.411 -17.560 1.00 87.25 149 PRO A CA 1
ATOM 1173 C C . PRO A 1 149 ? 10.493 0.691 -17.301 1.00 87.25 149 PRO A C 1
ATOM 1175 O O . PRO A 1 149 ? 11.304 0.556 -18.216 1.00 87.25 149 PRO A O 1
ATOM 1178 N N . ALA A 1 150 ? 10.706 0.174 -16.086 1.00 87.38 150 ALA A N 1
ATOM 1179 C CA . ALA A 1 150 ? 11.925 -0.556 -15.741 1.00 87.38 150 ALA A CA 1
ATOM 1180 C C . ALA A 1 150 ? 12.064 -1.847 -16.563 1.00 87.38 150 ALA A C 1
ATOM 1182 O O . ALA A 1 150 ? 13.155 -2.151 -17.046 1.00 87.38 150 ALA A O 1
ATOM 1183 N N . ALA A 1 151 ? 10.966 -2.578 -16.783 1.00 90.06 151 ALA A N 1
ATOM 1184 C CA . ALA A 1 151 ? 10.963 -3.769 -17.632 1.00 90.06 151 ALA A CA 1
ATOM 1185 C C . ALA A 1 151 ? 11.266 -3.439 -19.104 1.00 90.06 151 ALA A C 1
ATOM 1187 O O . ALA A 1 151 ? 12.102 -4.109 -19.717 1.00 90.06 151 ALA A O 1
ATOM 1188 N N . CYS A 1 152 ? 10.642 -2.387 -19.650 1.00 89.56 152 CYS A N 1
ATOM 1189 C CA . CYS A 1 152 ? 10.895 -1.914 -21.014 1.00 89.56 152 CYS A CA 1
ATOM 1190 C C . CYS A 1 152 ? 12.361 -1.504 -21.209 1.00 89.56 152 CYS A C 1
ATOM 1192 O O . CYS A 1 152 ? 13.024 -1.969 -22.134 1.00 89.56 152 CYS A O 1
ATOM 1194 N N . LEU A 1 153 ? 12.894 -0.677 -20.306 1.00 86.06 153 LEU A N 1
ATOM 1195 C CA . LEU A 1 153 ? 14.264 -0.162 -20.380 1.00 86.06 153 LEU A CA 1
ATOM 1196 C C . LEU A 1 153 ? 15.329 -1.234 -20.106 1.00 86.06 153 LEU A C 1
ATOM 1198 O O . LEU A 1 153 ? 16.482 -1.081 -20.512 1.00 86.06 153 LEU A O 1
ATOM 1202 N N . ALA A 1 154 ? 14.965 -2.320 -19.423 1.00 88.00 154 ALA A N 1
ATOM 1203 C CA . ALA A 1 154 ? 15.814 -3.495 -19.247 1.00 88.00 154 ALA A CA 1
ATOM 1204 C C . ALA A 1 154 ? 15.801 -4.437 -20.468 1.00 88.00 154 ALA A C 1
ATOM 1206 O O . ALA A 1 154 ? 16.495 -5.451 -20.460 1.00 88.00 154 ALA A O 1
ATOM 1207 N N . GLY A 1 155 ? 14.993 -4.152 -21.498 1.00 89.19 155 GLY A N 1
ATOM 1208 C CA . GLY A 1 155 ? 14.809 -5.029 -22.658 1.00 89.19 155 GLY A CA 1
ATOM 1209 C C . GLY A 1 155 ? 14.030 -6.315 -22.348 1.00 89.19 155 GLY A C 1
ATOM 1210 O O . GLY A 1 155 ? 13.956 -7.211 -23.188 1.00 89.19 155 GLY A O 1
ATOM 1211 N N . ASN A 1 156 ? 13.423 -6.429 -21.160 1.00 92.38 156 ASN A N 1
ATOM 1212 C CA . ASN A 1 156 ? 12.651 -7.602 -20.756 1.00 92.38 156 ASN A CA 1
ATOM 1213 C C . ASN A 1 156 ? 11.182 -7.447 -21.174 1.00 92.38 156 ASN A C 1
ATOM 1215 O O . ASN A 1 156 ? 10.290 -7.204 -20.357 1.00 92.38 156 ASN A O 1
ATOM 1219 N N . MET A 1 157 ? 10.935 -7.595 -22.476 1.00 94.06 157 MET A N 1
ATOM 1220 C CA . MET A 1 157 ? 9.611 -7.386 -23.073 1.00 94.06 157 MET A CA 1
ATOM 1221 C C . MET A 1 157 ? 8.565 -8.407 -22.614 1.00 94.06 157 MET A C 1
ATOM 1223 O O . MET A 1 157 ? 7.377 -8.088 -22.557 1.00 94.06 157 MET A O 1
ATOM 1227 N N . GLU A 1 158 ? 8.983 -9.620 -22.239 1.00 95.44 158 GLU A N 1
ATOM 1228 C CA . GLU A 1 158 ? 8.073 -10.607 -21.654 1.00 95.44 158 GLU A CA 1
ATOM 1229 C C . GLU A 1 158 ? 7.496 -10.091 -20.331 1.00 95.44 158 GLU A C 1
ATOM 1231 O O . GLU A 1 158 ? 6.280 -10.138 -20.120 1.00 95.44 158 GLU A O 1
ATOM 1236 N N . MET A 1 159 ? 8.358 -9.567 -19.454 1.00 93.56 159 MET A N 1
ATOM 1237 C CA . MET A 1 159 ? 7.931 -9.009 -18.176 1.00 93.56 159 MET A CA 1
ATOM 1238 C C . MET A 1 159 ? 7.131 -7.720 -18.358 1.00 93.56 159 MET A C 1
ATOM 1240 O O . MET A 1 159 ? 6.092 -7.568 -17.722 1.00 93.56 159 MET A O 1
ATOM 1244 N N . ALA A 1 160 ? 7.550 -6.839 -19.271 1.00 94.19 160 ALA A N 1
ATOM 1245 C CA . ALA A 1 160 ? 6.800 -5.629 -19.600 1.00 94.19 160 ALA A CA 1
ATOM 1246 C C . ALA A 1 160 ? 5.362 -5.966 -20.027 1.00 94.19 160 ALA A C 1
ATOM 1248 O O . ALA A 1 160 ? 4.403 -5.398 -19.506 1.00 94.19 160 ALA A O 1
ATOM 1249 N N . ARG A 1 161 ? 5.188 -6.976 -20.891 1.00 95.50 161 ARG A N 1
ATOM 1250 C CA . ARG A 1 161 ? 3.861 -7.454 -21.299 1.00 95.50 161 ARG A CA 1
ATOM 1251 C C . ARG A 1 161 ? 3.043 -7.981 -20.117 1.00 95.50 161 ARG A C 1
ATOM 1253 O O . ARG A 1 161 ? 1.860 -7.669 -20.022 1.00 95.50 161 ARG A O 1
ATOM 1260 N N . LYS A 1 162 ? 3.648 -8.767 -19.217 1.00 93.94 162 LYS A N 1
ATOM 1261 C CA . LYS A 1 162 ? 2.964 -9.284 -18.014 1.00 93.94 162 LYS A CA 1
ATOM 1262 C C . LYS A 1 162 ? 2.527 -8.155 -17.080 1.00 93.94 162 LYS A C 1
ATOM 1264 O O . LYS A 1 162 ? 1.404 -8.185 -16.591 1.00 93.94 162 LYS A O 1
ATOM 1269 N N . MET A 1 163 ? 3.386 -7.160 -16.856 1.00 94.06 163 MET A N 1
ATOM 1270 C CA . MET A 1 163 ? 3.076 -5.992 -16.028 1.00 94.06 163 MET A CA 1
ATOM 1271 C C . MET A 1 163 ? 1.947 -5.157 -16.637 1.00 94.06 163 MET A C 1
ATOM 1273 O O . MET A 1 163 ? 0.984 -4.852 -15.940 1.00 94.06 163 MET A O 1
ATOM 1277 N N . ALA A 1 164 ? 2.007 -4.871 -17.941 1.00 93.88 164 ALA A N 1
ATOM 1278 C CA . ALA A 1 164 ? 0.944 -4.155 -18.644 1.00 93.88 164 ALA A CA 1
ATOM 1279 C C . ALA A 1 164 ? -0.396 -4.908 -18.576 1.00 93.88 164 ALA A C 1
ATOM 1281 O O . ALA A 1 164 ? -1.423 -4.317 -18.248 1.00 93.88 164 ALA A O 1
ATOM 1282 N N . TYR A 1 165 ? -0.383 -6.224 -18.817 1.00 92.56 165 TYR A N 1
ATOM 1283 C CA . TYR A 1 165 ? -1.582 -7.054 -18.704 1.00 92.56 165 TYR A CA 1
ATOM 1284 C C . TYR A 1 165 ? -2.155 -7.040 -17.285 1.00 92.56 165 TYR A C 1
ATOM 1286 O O . TYR A 1 165 ? -3.344 -6.798 -17.121 1.00 92.56 165 TYR A O 1
ATOM 1294 N N . ASN A 1 166 ? -1.328 -7.267 -16.259 1.00 89.50 166 ASN A N 1
ATOM 1295 C CA . ASN A 1 166 ? -1.794 -7.317 -14.872 1.00 89.50 166 ASN A CA 1
ATOM 1296 C C . ASN A 1 166 ? -2.301 -5.960 -14.377 1.00 89.50 166 ASN A C 1
ATOM 1298 O O . ASN A 1 166 ? -3.270 -5.931 -13.626 1.00 89.50 166 ASN A O 1
ATOM 1302 N N . HIS A 1 167 ? -1.698 -4.854 -14.823 1.00 90.25 167 HIS A N 1
ATOM 1303 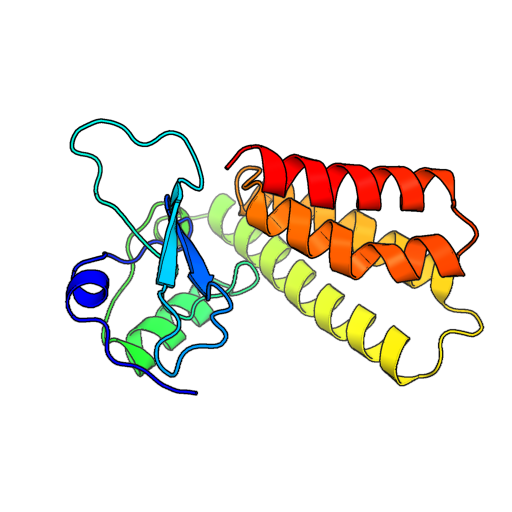C CA . HIS A 1 167 ? -2.201 -3.513 -14.542 1.00 90.25 167 HIS A CA 1
ATOM 1304 C C . HIS A 1 167 ? -3.631 -3.333 -15.069 1.00 90.25 167 HIS A C 1
ATOM 1306 O O . HIS A 1 167 ? -4.524 -2.981 -14.307 1.00 90.25 167 HIS A O 1
ATOM 1312 N N . VAL A 1 168 ? -3.875 -3.654 -16.343 1.00 86.31 168 VAL A N 1
ATOM 1313 C CA . VAL A 1 168 ? -5.213 -3.529 -16.943 1.00 86.31 168 VAL A CA 1
ATOM 1314 C C . VAL A 1 168 ? -6.191 -4.544 -16.344 1.00 86.31 168 VAL A C 1
ATOM 1316 O O . VAL A 1 168 ? -7.302 -4.188 -15.967 1.00 86.31 168 VAL A O 1
ATOM 1319 N N . ALA A 1 169 ? -5.792 -5.809 -16.210 1.00 83.75 169 ALA A N 1
ATOM 1320 C CA . ALA A 1 169 ? -6.667 -6.884 -15.745 1.00 83.75 169 ALA A CA 1
ATOM 1321 C C . ALA A 1 169 ? -7.160 -6.676 -14.305 1.00 83.75 169 ALA A C 1
ATOM 1323 O O . ALA A 1 169 ? -8.296 -7.031 -13.995 1.00 83.75 169 ALA A O 1
ATOM 1324 N N . ALA A 1 170 ? -6.331 -6.096 -13.434 1.00 73.88 170 ALA A N 1
ATOM 1325 C CA . ALA A 1 170 ? -6.725 -5.755 -12.071 1.00 73.88 170 ALA A CA 1
ATOM 1326 C C . ALA A 1 170 ? -7.682 -4.550 -12.004 1.00 73.88 170 ALA A C 1
ATOM 1328 O O . ALA A 1 170 ? -8.432 -4.441 -11.039 1.00 73.88 170 ALA A O 1
ATOM 1329 N N . LEU A 1 171 ? -7.707 -3.693 -13.032 1.00 68.06 171 LEU A N 1
ATOM 1330 C CA . LEU A 1 171 ? -8.612 -2.542 -13.126 1.00 68.06 171 LEU A CA 1
ATOM 1331 C C . LEU A 1 171 ? -9.941 -2.859 -13.837 1.00 68.06 171 LEU A C 1
ATOM 1333 O O . LEU A 1 171 ? -10.934 -2.196 -13.572 1.00 68.06 171 LEU A O 1
ATOM 1337 N N . VAL A 1 172 ? -9.980 -3.868 -14.718 1.00 62.22 172 VAL A N 1
ATOM 1338 C CA . VAL A 1 172 ? -11.181 -4.260 -15.500 1.00 62.22 172 VAL A CA 1
ATOM 1339 C C . VAL A 1 172 ? -12.099 -5.239 -14.744 1.00 62.22 172 VAL A C 1
ATOM 1341 O O . VAL A 1 172 ? -13.213 -5.510 -15.177 1.00 62.22 172 VAL A O 1
ATOM 1344 N N . ARG A 1 173 ? -11.662 -5.780 -13.599 1.00 50.47 173 ARG A N 1
ATOM 1345 C CA . ARG A 1 173 ? -12.511 -6.599 -12.705 1.00 50.47 173 ARG A CA 1
ATOM 1346 C C . ARG A 1 173 ? -13.375 -5.770 -11.738 1.00 50.47 173 ARG A C 1
ATOM 1348 O O . ARG A 1 173 ? -13.963 -6.345 -10.825 1.00 50.47 173 ARG A O 1
ATOM 1355 N N . VAL A 1 174 ? -13.427 -4.457 -11.945 1.00 43.06 174 VAL A N 1
ATOM 1356 C CA . VAL A 1 174 ? -14.277 -3.480 -11.249 1.00 43.06 174 VAL A CA 1
ATOM 1357 C C . VAL A 1 174 ? -15.436 -3.103 -12.163 1.00 43.06 174 VAL A C 1
ATOM 1359 O O . VAL A 1 174 ? -16.559 -2.938 -11.642 1.00 43.06 174 VAL A O 1
#

Organism: NCBI:txid797122

pLDDT: mean 89.12, std 10.53, range [43.06, 98.56]

InterPro domains:
  IPR046341 SET domain superfamily [G3DSA:2.170.270.10] (1-83)
  IPR046341 SET domain superfamily [SSF82199] (3-80)
  IPR053185 SET domain-containing protein [PTHR47332] (12-164)

Radius of gyration: 17.62 Å; chains: 1; bounding box: 46×34×42 Å

Foldseek 3Di:
DDDDDPVCVQAAADCQFQKDWDFDDDPDPDTDIDIDGLDDDDVPRGGHDHQPDDLLAQLVRSQVNCCVPPVDGDCHPLNVDDDPSSVVSNVLSPLLVVLVVVLVVCVVVDPDPCLVVNLVSLVSNLVSQCVSNVNRLVSNLVSLVSNLVSCVSVVVVVSNVVSVCSNVVSVVVD

Sequence (174 aa):
GVGVFGVSGWLGHSCLSNTNFSWRDSHDEWAPILYTAARDIRMGEELTTPHGTNLDDTLSTRQRKLWQGFRIRCHCEVCSLKGQALKESDARRRRMAAIHIQLENCVRMGLSGQNQAALKLTLELLSLVVRESHSDPWYIAATCWDGLPAACLAGNMEMARKMAYNHVAALVRV

Secondary structure (DSSP, 8-state):
-----TTGGG-EE-SS-SEEEEEPP-SSS-PPEEEEESS---TTPPPEE-TT--TT--HHHHHHHHHHHH-----SHHHH--HHHHHHHHHHHHHHHHHHHHHHHHHHT--SS-HHHHHHHHHHHHHHHHHHTTT-HHHHHHHHHHHHHHHHHTT-HHHHHHHHHHHHHHHHT-